Protein AF-A0A935NTS1-F1 (afdb_monomer_lite)

Radius of gyration: 16.6 Å; chains: 1; bounding box: 40×31×49 Å

Sequence (125 aa):
MLHLSPAVSVAALVAAQRRGLRLREWLDQVVVDAVTGPAGDDDSAKRMLKEATVALFARVAVSSPELLEGRWRLLWERVRLDESFWRYPTLTLDDIESGASAAPVLDEGQLRRRWAELVAATYLL

Foldseek 3Di:
DPPDPPVLVVVLVVQCVVVVHDSVVSLVVLLVCLVDPDPDDPVPVNLVSLLSNLVSLLSCLVPPLVPQDDLSVLLSVVCVPDCQQWDFDDDDPVCVVVVHDRDIHGNSVSCSVCVSVSSCVRPVD

pLDDT: mean 73.58, std 13.71, range [34.88, 92.06]

Secondary structure (DSSP, 8-state):
-----HHHHHHHHHHHHHTT--HHHHHHHHHHHHHH----S-HHHHHHHHHHHHHHHHHHHHH-GGG--HHHHHHHHHHH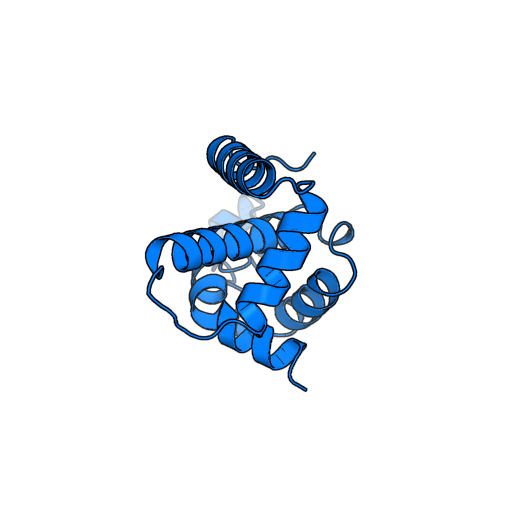H-GGGEE-----HHHHHTT-----EE-HHHHHHHHHHHHHHHH--

Structure (mmCIF, N/CA/C/O backbone):
data_AF-A0A935NTS1-F1
#
_entry.id   AF-A0A935NTS1-F1
#
loop_
_atom_site.group_PDB
_atom_site.id
_atom_site.type_symbol
_atom_site.label_atom_id
_atom_site.label_alt_id
_atom_site.label_comp_id
_atom_site.label_asym_id
_atom_site.label_entity_id
_atom_site.label_seq_id
_atom_site.pdbx_PDB_ins_code
_atom_site.Cartn_x
_atom_site.Cartn_y
_atom_site.Cartn_z
_atom_site.occupancy
_atom_site.B_iso_or_equiv
_atom_site.auth_seq_id
_atom_site.auth_comp_id
_atom_site.auth_asym_id
_atom_site.auth_atom_id
_atom_site.pdbx_PDB_model_num
ATOM 1 N N . MET A 1 1 ? 15.506 -2.664 6.548 1.00 34.88 1 MET A N 1
ATOM 2 C CA . MET A 1 1 ? 15.392 -1.293 7.096 1.00 34.88 1 MET A CA 1
ATOM 3 C C . MET A 1 1 ? 14.495 -0.489 6.168 1.00 34.88 1 MET A C 1
ATOM 5 O O . MET A 1 1 ? 14.850 -0.309 5.012 1.00 34.88 1 MET A O 1
ATOM 9 N N . LEU A 1 2 ? 13.321 -0.062 6.642 1.00 39.78 2 LEU A N 1
ATOM 10 C CA . LEU A 1 2 ? 12.425 0.830 5.900 1.00 39.78 2 LEU A CA 1
ATOM 11 C C . LEU A 1 2 ? 13.125 2.183 5.715 1.00 39.78 2 LEU A C 1
ATOM 13 O O . LEU A 1 2 ? 13.132 3.007 6.627 1.00 39.78 2 LEU A O 1
ATOM 17 N N . HIS A 1 3 ? 13.736 2.417 4.552 1.00 39.69 3 HIS A N 1
ATOM 18 C CA . HIS A 1 3 ? 14.233 3.741 4.178 1.00 39.69 3 HIS A CA 1
ATOM 19 C C . HIS A 1 3 ? 13.045 4.628 3.804 1.00 39.69 3 HIS A C 1
ATOM 21 O O . HIS A 1 3 ? 12.811 4.933 2.639 1.00 39.69 3 HIS A O 1
ATOM 27 N N . LEU A 1 4 ? 12.250 5.004 4.801 1.00 49.78 4 LEU A N 1
ATOM 28 C CA . LEU A 1 4 ? 11.327 6.118 4.684 1.00 49.78 4 LEU A CA 1
ATOM 29 C C . LEU A 1 4 ? 12.140 7.374 4.367 1.00 49.78 4 LEU A C 1
ATOM 31 O O . LEU A 1 4 ? 13.162 7.636 5.004 1.00 49.78 4 LEU A O 1
ATOM 35 N N . SER A 1 5 ? 11.685 8.153 3.385 1.00 50.91 5 SER A N 1
ATOM 36 C CA . SER A 1 5 ? 12.222 9.498 3.182 1.00 50.91 5 SER A CA 1
ATOM 37 C C . SER A 1 5 ? 12.157 10.243 4.523 1.00 50.91 5 SER A C 1
ATOM 39 O O . SER A 1 5 ? 11.097 10.213 5.159 1.00 50.91 5 SER A O 1
ATOM 41 N N . PRO A 1 6 ? 13.239 10.906 4.970 1.00 60.91 6 PRO A N 1
ATOM 42 C CA . PRO A 1 6 ? 13.262 11.620 6.245 1.00 60.91 6 PRO A CA 1
ATOM 43 C C . PRO A 1 6 ? 12.076 12.576 6.403 1.00 60.91 6 PRO A C 1
ATOM 45 O O . PRO A 1 6 ? 11.506 12.678 7.483 1.00 60.91 6 PRO A O 1
ATOM 48 N N . ALA A 1 7 ? 11.634 13.195 5.304 1.00 56.16 7 ALA A N 1
ATOM 49 C CA . ALA A 1 7 ? 10.470 14.074 5.286 1.00 56.16 7 ALA A CA 1
ATOM 50 C C . ALA A 1 7 ? 9.164 13.350 5.662 1.00 56.16 7 ALA A C 1
ATOM 52 O O . ALA A 1 7 ? 8.344 13.900 6.392 1.00 56.16 7 ALA A O 1
ATOM 53 N N . VAL A 1 8 ? 8.985 12.106 5.210 1.00 60.84 8 VAL A N 1
ATOM 54 C CA . VAL A 1 8 ? 7.784 11.299 5.479 1.00 60.84 8 VAL A CA 1
ATOM 55 C C . VAL A 1 8 ? 7.799 10.772 6.912 1.00 60.84 8 VAL A C 1
ATOM 57 O O . VAL A 1 8 ? 6.782 10.852 7.596 1.00 60.84 8 VAL A O 1
ATOM 60 N N . SER A 1 9 ? 8.956 10.316 7.404 1.00 61.38 9 SER A N 1
ATOM 61 C CA . SER A 1 9 ? 9.114 9.918 8.810 1.00 61.38 9 SER A CA 1
ATOM 62 C C . SER A 1 9 ? 8.825 11.075 9.759 1.00 61.38 9 SER A C 1
ATOM 64 O O . SER A 1 9 ? 8.103 10.902 10.737 1.00 61.38 9 SER A O 1
ATOM 66 N N . VAL A 1 10 ? 9.358 12.264 9.458 1.00 67.75 10 VAL A N 1
ATOM 67 C CA . VAL A 1 10 ? 9.149 13.468 10.269 1.00 67.75 10 VAL A CA 1
ATOM 68 C C . VAL A 1 10 ? 7.688 13.904 10.217 1.00 67.75 10 VAL A C 1
ATOM 70 O O . VAL A 1 10 ? 7.104 14.150 11.266 1.00 67.75 10 VAL A O 1
ATOM 73 N N . ALA A 1 11 ? 7.062 13.938 9.038 1.00 66.81 11 ALA A N 1
ATOM 74 C CA . ALA A 1 11 ? 5.652 14.308 8.917 1.00 66.81 11 ALA A CA 1
ATOM 75 C C . ALA A 1 11 ? 4.734 13.350 9.694 1.00 66.81 11 ALA A C 1
ATOM 77 O O . ALA A 1 11 ? 3.855 13.802 10.428 1.00 66.81 11 ALA A O 1
ATOM 78 N N . ALA A 1 12 ? 4.973 12.040 9.589 1.00 64.56 12 ALA A N 1
ATOM 79 C CA . ALA A 1 12 ? 4.187 11.028 10.287 1.00 64.56 12 ALA A CA 1
ATOM 80 C C . ALA A 1 12 ? 4.404 11.072 11.811 1.00 64.56 12 ALA A C 1
ATOM 82 O O . ALA A 1 12 ? 3.441 11.002 12.573 1.00 64.56 12 ALA A O 1
ATOM 83 N N . LEU A 1 13 ? 5.645 11.269 12.275 1.00 70.38 13 LEU A N 1
ATOM 84 C CA . LEU A 1 13 ? 5.954 11.435 13.701 1.00 70.38 13 LEU A CA 1
ATOM 85 C C . LEU A 1 13 ? 5.339 12.709 14.285 1.00 70.38 13 LEU A C 1
ATOM 87 O O . LEU A 1 13 ? 4.756 12.660 15.365 1.00 70.38 13 LEU A O 1
ATOM 91 N N . VAL A 1 14 ? 5.428 13.834 13.573 1.00 70.38 14 VAL A N 1
ATOM 92 C CA . VAL A 1 14 ? 4.847 15.112 14.008 1.00 70.38 14 VAL A CA 1
ATOM 93 C C . VAL A 1 14 ? 3.324 15.015 14.070 1.00 70.38 14 VAL A C 1
ATOM 95 O O . VAL A 1 14 ? 2.713 15.489 15.027 1.00 70.38 14 VAL A O 1
ATOM 98 N N . ALA A 1 15 ? 2.695 14.377 13.083 1.00 68.12 15 ALA A N 1
ATOM 99 C CA . ALA A 1 15 ? 1.251 14.181 13.068 1.00 68.12 15 ALA A CA 1
ATOM 100 C C . ALA A 1 15 ? 0.773 13.231 14.183 1.00 68.12 15 ALA A C 1
ATOM 102 O O . ALA A 1 15 ? -0.251 13.505 14.811 1.00 68.12 15 ALA A O 1
ATOM 103 N N . ALA A 1 16 ? 1.536 12.174 14.479 1.00 70.81 16 ALA A N 1
ATOM 104 C CA . ALA A 1 16 ? 1.269 11.270 15.595 1.00 70.81 16 ALA A CA 1
ATOM 105 C C . ALA A 1 16 ? 1.426 11.978 16.955 1.00 70.81 16 ALA A C 1
ATOM 107 O O . ALA A 1 16 ? 0.520 11.920 17.788 1.00 70.81 16 ALA A O 1
ATOM 108 N N . GLN A 1 17 ? 2.512 12.739 17.148 1.00 70.88 17 GLN A N 1
ATOM 109 C CA . GLN A 1 17 ? 2.753 13.511 18.374 1.00 70.88 17 GLN A CA 1
ATOM 110 C C . GLN A 1 17 ? 1.674 14.561 18.633 1.00 70.88 17 GLN A C 1
ATOM 112 O O . GLN A 1 17 ? 1.200 14.677 19.760 1.00 70.88 17 GLN A O 1
ATOM 117 N N . ARG A 1 18 ? 1.243 15.298 17.602 1.00 70.06 18 ARG A N 1
ATOM 118 C CA . ARG A 1 18 ? 0.172 16.302 17.730 1.00 70.06 18 ARG A CA 1
ATOM 119 C C . ARG A 1 18 ? -1.156 15.708 18.199 1.00 70.06 18 ARG A C 1
ATOM 121 O O . ARG A 1 18 ? -1.970 16.431 18.760 1.00 70.06 18 ARG A O 1
ATOM 128 N N . ARG A 1 19 ? -1.373 14.412 17.965 1.00 68.06 19 ARG A N 1
ATOM 129 C CA . ARG A 1 19 ? -2.573 13.678 18.386 1.00 68.06 19 ARG A CA 1
ATOM 130 C C . ARG A 1 19 ? -2.356 12.841 19.653 1.00 68.06 19 ARG A C 1
ATOM 132 O O . ARG A 1 19 ? -3.291 12.187 20.094 1.00 68.06 19 ARG A O 1
ATOM 139 N N . GLY A 1 20 ? -1.156 12.862 20.242 1.00 77.19 20 GLY A N 1
ATOM 140 C CA . GLY A 1 20 ? -0.820 12.069 21.430 1.00 77.19 20 GLY A CA 1
ATOM 141 C C . GLY A 1 20 ? -0.764 10.557 21.185 1.00 77.19 20 GLY A C 1
ATOM 142 O O . GLY A 1 20 ? -0.870 9.785 22.133 1.00 77.19 20 GLY A O 1
ATOM 143 N N . LEU A 1 21 ? -0.613 10.129 19.929 1.00 75.31 21 LEU A N 1
ATOM 144 C CA . LEU A 1 21 ? -0.656 8.725 19.520 1.00 75.31 21 LEU A CA 1
ATOM 145 C C . LEU A 1 21 ? 0.742 8.196 19.211 1.00 75.31 21 LEU A C 1
ATOM 147 O O . LEU A 1 21 ? 1.631 8.939 18.781 1.00 75.31 21 LEU A O 1
ATOM 151 N N . ARG A 1 22 ? 0.936 6.883 19.352 1.00 76.50 22 ARG A N 1
ATOM 152 C CA . ARG A 1 22 ? 2.111 6.219 18.778 1.00 76.50 22 ARG A CA 1
ATOM 153 C C . ARG A 1 22 ? 1.979 6.205 17.258 1.00 76.50 22 ARG A C 1
ATOM 155 O O . ARG A 1 22 ? 0.881 6.109 16.724 1.00 76.50 22 ARG A O 1
ATOM 162 N N . LEU A 1 23 ? 3.107 6.218 16.548 1.00 65.38 23 LEU A N 1
ATOM 163 C CA . LEU A 1 23 ? 3.133 6.213 15.079 1.00 65.38 23 LEU A CA 1
ATOM 164 C C . LEU A 1 23 ? 2.271 5.094 14.467 1.00 65.38 23 LEU A C 1
ATOM 166 O O . LEU A 1 23 ? 1.578 5.321 13.482 1.00 65.38 23 LEU A O 1
ATOM 170 N N . ARG A 1 24 ? 2.284 3.904 15.079 1.00 66.19 24 ARG A N 1
ATOM 171 C CA . ARG A 1 24 ? 1.470 2.761 14.644 1.00 66.19 24 ARG A CA 1
ATOM 172 C C . ARG A 1 24 ? -0.031 3.010 14.818 1.00 66.19 24 ARG A C 1
ATOM 174 O O . ARG A 1 24 ? -0.789 2.801 13.886 1.00 66.19 24 ARG A O 1
ATOM 181 N N . GLU A 1 25 ? -0.434 3.509 15.984 1.00 68.88 25 GLU A N 1
ATOM 182 C CA . GLU A 1 25 ? -1.835 3.828 16.304 1.00 68.88 25 GLU A CA 1
ATOM 183 C C . GLU A 1 25 ? -2.355 4.960 15.417 1.00 68.88 25 GLU A C 1
ATOM 185 O O . GLU A 1 25 ? -3.486 4.926 14.942 1.00 68.88 25 GLU A O 1
ATOM 190 N N . TRP A 1 26 ? -1.494 5.939 15.138 1.00 76.12 26 TRP A N 1
ATOM 191 C CA . TRP A 1 26 ? -1.787 6.994 14.187 1.00 76.12 26 TRP A CA 1
ATOM 192 C C . TRP A 1 26 ? -1.986 6.430 12.779 1.00 76.12 26 TRP A C 1
ATOM 194 O O . TRP A 1 26 ? -2.996 6.740 12.165 1.00 76.12 26 TRP A O 1
ATOM 204 N N . LEU A 1 27 ? -1.093 5.566 12.280 1.00 69.25 27 LEU A N 1
ATOM 205 C CA . LEU A 1 27 ? -1.246 4.939 10.959 1.00 69.25 27 LEU A CA 1
ATOM 206 C C . LEU A 1 27 ? -2.554 4.143 10.845 1.00 69.25 27 LEU A C 1
ATOM 208 O O . LEU A 1 27 ? -3.248 4.262 9.835 1.00 69.25 27 LEU A O 1
ATOM 212 N N . ASP A 1 28 ? -2.920 3.389 11.882 1.00 67.62 28 ASP A N 1
ATOM 213 C CA . ASP A 1 28 ? -4.187 2.655 11.921 1.00 67.62 28 ASP A CA 1
ATOM 214 C C . ASP A 1 28 ? -5.391 3.608 11.888 1.00 67.62 28 ASP A C 1
ATOM 216 O O . ASP A 1 28 ? -6.344 3.387 11.138 1.00 67.62 28 ASP A O 1
ATOM 220 N N . GLN A 1 29 ? -5.329 4.712 12.634 1.00 66.75 29 GLN A N 1
ATOM 221 C CA . GLN A 1 29 ? -6.391 5.715 12.656 1.00 66.75 29 GLN A CA 1
ATOM 222 C C . GLN A 1 29 ? -6.500 6.491 11.341 1.00 66.75 29 GLN A C 1
ATOM 224 O O . GLN A 1 29 ? -7.604 6.755 10.890 1.00 66.75 29 GLN A O 1
ATOM 229 N N . VAL A 1 30 ? -5.384 6.792 10.678 1.00 65.38 30 VAL A N 1
ATOM 230 C CA . VAL A 1 30 ? -5.361 7.394 9.337 1.00 65.38 30 VAL A CA 1
ATOM 231 C C . VAL A 1 30 ? -6.079 6.506 8.322 1.00 65.38 30 VAL A C 1
ATOM 233 O O . VAL A 1 30 ? -6.845 7.001 7.498 1.00 65.38 30 VAL A O 1
ATOM 236 N N . VAL A 1 31 ? -5.852 5.192 8.385 1.00 62.34 31 VAL A N 1
ATOM 237 C CA . VAL A 1 31 ? -6.530 4.227 7.511 1.00 62.34 31 VAL A CA 1
ATOM 238 C C . VAL A 1 31 ? -8.026 4.177 7.816 1.00 62.34 31 VAL A C 1
ATOM 240 O O . VAL A 1 31 ? -8.825 4.111 6.888 1.00 62.34 31 VAL A O 1
ATOM 243 N N . VAL A 1 32 ? -8.420 4.246 9.090 1.00 65.44 32 VAL A N 1
ATOM 244 C CA . VAL A 1 32 ? -9.835 4.319 9.485 1.00 65.44 32 VAL A CA 1
ATOM 245 C C . VAL A 1 32 ? -10.472 5.625 9.007 1.00 65.44 32 VAL A C 1
ATOM 247 O O . VAL A 1 32 ? -11.485 5.563 8.321 1.00 65.44 32 VAL A O 1
ATOM 250 N N . ASP A 1 33 ? -9.857 6.777 9.274 1.00 62.75 33 ASP A N 1
ATOM 251 C CA . ASP A 1 33 ? -10.338 8.105 8.871 1.00 62.75 33 ASP A CA 1
ATOM 252 C C . ASP A 1 33 ? -10.471 8.222 7.342 1.00 62.75 33 ASP A C 1
ATOM 254 O O . ASP A 1 33 ? -11.403 8.852 6.843 1.00 62.75 33 ASP A O 1
ATOM 258 N N . ALA A 1 34 ? -9.568 7.594 6.580 1.00 58.03 34 ALA A N 1
ATOM 259 C CA . ALA A 1 34 ? -9.645 7.542 5.120 1.00 58.03 34 ALA A CA 1
ATOM 260 C C . ALA A 1 34 ? -10.817 6.687 4.603 1.00 58.03 34 ALA A C 1
ATOM 262 O O . ALA A 1 34 ? -11.266 6.894 3.477 1.00 58.03 34 ALA A O 1
ATOM 263 N N . VAL A 1 35 ? -11.297 5.733 5.407 1.00 53.66 35 VAL A N 1
ATOM 264 C CA . VAL A 1 35 ? -12.411 4.830 5.076 1.00 53.66 35 VAL A CA 1
ATOM 265 C C . VAL A 1 35 ? -13.753 5.366 5.592 1.00 53.66 35 VAL A C 1
ATOM 267 O O . VAL A 1 35 ? -14.775 5.140 4.952 1.00 53.66 35 VAL A O 1
ATOM 270 N N . THR A 1 36 ? -13.776 6.078 6.724 1.00 50.47 36 THR A N 1
ATOM 271 C CA . THR A 1 36 ? -15.013 6.484 7.422 1.00 50.47 36 THR A CA 1
ATOM 272 C C . THR A 1 36 ? -15.274 7.992 7.444 1.00 50.47 36 THR A C 1
ATOM 274 O O . THR A 1 36 ? -16.368 8.414 7.819 1.00 50.47 36 THR A O 1
ATOM 277 N N . GLY A 1 37 ? -14.301 8.827 7.076 1.00 46.19 37 GLY A N 1
ATOM 278 C CA . GLY A 1 37 ? -14.378 10.270 7.284 1.00 46.19 37 GLY A CA 1
ATOM 279 C C . GLY A 1 37 ? -15.325 10.997 6.316 1.00 46.19 37 GLY A C 1
ATOM 280 O O . GLY A 1 37 ? -15.098 10.948 5.106 1.00 46.19 37 GLY A O 1
ATOM 281 N N . PRO A 1 38 ? -16.323 11.769 6.802 1.00 44.56 38 PRO A N 1
ATOM 282 C CA . PRO A 1 38 ? -17.039 12.718 5.958 1.00 44.56 38 PRO A CA 1
ATOM 283 C C . PRO A 1 38 ? -16.079 13.809 5.456 1.00 44.56 38 PRO A C 1
ATOM 285 O O . PRO A 1 38 ? -15.161 14.253 6.164 1.00 44.56 38 PRO A O 1
ATOM 288 N N . ALA A 1 39 ? -16.298 14.238 4.212 1.00 48.50 39 ALA A N 1
ATOM 289 C CA . ALA A 1 39 ? -15.568 15.299 3.520 1.00 48.50 39 ALA A CA 1
ATOM 290 C C . ALA A 1 39 ? -15.831 16.677 4.165 1.00 48.50 39 ALA A C 1
ATOM 292 O O . ALA A 1 39 ? -16.515 17.525 3.610 1.00 48.50 39 ALA A O 1
ATOM 293 N N . GLY A 1 40 ? -15.334 16.878 5.386 1.00 43.78 40 GLY A N 1
ATOM 294 C CA . GLY A 1 40 ? -15.298 18.165 6.075 1.00 43.78 40 GLY A CA 1
ATOM 295 C C . GLY A 1 40 ? -13.931 18.835 5.923 1.00 43.78 40 GLY A C 1
ATOM 296 O O . GLY A 1 40 ? -12.930 18.268 6.373 1.00 43.78 40 GLY A O 1
ATOM 297 N N . ASP A 1 41 ? -13.955 19.975 5.230 1.00 44.75 41 ASP A N 1
ATOM 298 C CA . ASP A 1 41 ? -13.162 21.226 5.214 1.00 44.75 41 ASP A CA 1
ATOM 299 C C . ASP A 1 41 ? -11.656 21.307 5.565 1.00 44.75 41 ASP A C 1
ATOM 301 O O . ASP A 1 41 ? -11.093 22.394 5.526 1.00 44.75 41 ASP A O 1
ATOM 305 N N . ASP A 1 42 ? -10.950 20.204 5.827 1.00 51.38 42 ASP A N 1
ATOM 306 C CA . ASP A 1 42 ? -9.474 20.196 5.943 1.00 51.38 42 ASP A CA 1
ATOM 307 C C . ASP A 1 42 ? -8.841 19.297 4.866 1.00 51.38 42 ASP A C 1
ATOM 309 O O . ASP A 1 42 ? -8.151 18.304 5.126 1.00 51.38 42 ASP A O 1
ATOM 313 N N . ASP A 1 43 ? -9.174 19.611 3.609 1.00 56.53 43 ASP A N 1
ATOM 314 C CA . ASP A 1 43 ? -8.862 18.789 2.431 1.00 56.53 43 ASP A CA 1
ATOM 315 C C . ASP A 1 43 ? -7.347 18.700 2.166 1.00 56.53 43 ASP A C 1
ATOM 317 O O . ASP A 1 43 ? -6.863 17.711 1.618 1.00 56.53 43 ASP A O 1
ATOM 321 N N . SER A 1 44 ? -6.560 19.688 2.615 1.00 53.56 44 SER A N 1
ATOM 322 C CA . SER A 1 44 ? -5.104 19.701 2.414 1.00 53.56 44 SER A CA 1
ATOM 323 C C . SER A 1 44 ? -4.383 18.671 3.286 1.00 53.56 44 SER A C 1
ATOM 325 O O . SER A 1 44 ? -3.591 17.877 2.774 1.00 53.56 44 SER A O 1
ATOM 327 N N . ALA A 1 45 ? -4.706 18.617 4.582 1.00 51.75 45 ALA A N 1
ATOM 328 C CA . ALA A 1 45 ? -4.096 17.686 5.516 1.00 51.75 45 ALA A CA 1
ATOM 329 C C . ALA A 1 45 ? -4.516 16.252 5.187 1.00 51.75 45 ALA A C 1
ATOM 331 O O . ALA A 1 45 ? -3.661 15.374 5.113 1.00 51.75 45 ALA A O 1
ATOM 332 N N . LYS A 1 46 ? -5.804 16.022 4.890 1.00 60.22 46 LYS A N 1
ATOM 333 C CA . LYS A 1 46 ? -6.325 14.713 4.461 1.00 60.22 46 LYS A CA 1
ATOM 334 C C . LYS A 1 46 ? -5.714 14.245 3.139 1.00 60.22 46 LYS A C 1
ATOM 336 O O . LYS A 1 46 ? -5.369 13.071 3.009 1.00 60.22 46 LYS A O 1
ATOM 341 N N . ARG A 1 47 ? -5.521 15.144 2.168 1.00 63.59 47 ARG A N 1
ATOM 342 C CA . ARG A 1 47 ? -4.869 14.815 0.892 1.00 63.59 47 ARG A CA 1
ATOM 343 C C . ARG A 1 47 ? -3.387 14.507 1.077 1.00 63.59 47 ARG A C 1
ATOM 345 O O . ARG A 1 47 ? -2.933 13.488 0.573 1.00 63.59 47 ARG A O 1
ATOM 352 N N . MET A 1 48 ? -2.649 15.313 1.844 1.00 61.03 48 MET A N 1
ATOM 353 C CA . MET A 1 48 ? -1.239 15.036 2.162 1.00 61.03 48 MET A CA 1
ATOM 354 C C . MET A 1 48 ? -1.066 13.698 2.883 1.00 61.03 48 MET A C 1
ATOM 356 O O . MET A 1 48 ? -0.145 12.944 2.585 1.00 61.03 48 MET A O 1
ATOM 360 N N . LEU A 1 49 ? -1.974 13.394 3.807 1.00 65.19 49 LEU A N 1
ATOM 361 C CA . LEU A 1 49 ? -2.024 12.135 4.535 1.00 65.19 49 LEU A CA 1
ATOM 362 C C . LEU A 1 49 ? -2.279 10.955 3.590 1.00 65.19 49 LEU A C 1
ATOM 364 O O . LEU A 1 49 ? -1.538 9.981 3.627 1.00 65.19 49 LEU A O 1
ATOM 368 N N . LYS A 1 50 ? -3.263 11.077 2.689 1.00 70.94 50 LYS A N 1
ATOM 369 C CA . LYS A 1 50 ? -3.568 10.074 1.659 1.00 70.94 50 LYS A CA 1
ATOM 370 C C . LYS A 1 50 ? -2.367 9.824 0.746 1.00 70.94 50 LYS A C 1
ATOM 372 O O . LYS A 1 50 ? -1.998 8.672 0.542 1.00 70.94 50 LYS A O 1
ATOM 377 N N . GLU A 1 51 ? -1.734 10.880 0.242 1.00 74.12 51 GLU A N 1
ATOM 378 C CA . GLU A 1 51 ? -0.530 10.786 -0.595 1.00 74.12 51 GLU A CA 1
ATOM 379 C C . GLU A 1 51 ? 0.625 10.099 0.153 1.00 74.12 51 GLU A C 1
ATOM 381 O O . GLU A 1 51 ? 1.274 9.200 -0.385 1.00 74.12 51 GLU A O 1
ATOM 386 N N . ALA A 1 52 ? 0.842 10.457 1.423 1.00 75.19 52 ALA A N 1
ATOM 387 C CA . ALA A 1 52 ? 1.867 9.841 2.262 1.00 75.19 52 ALA A CA 1
ATOM 388 C C . ALA A 1 52 ? 1.578 8.358 2.548 1.00 75.19 52 ALA A C 1
ATOM 390 O O . ALA A 1 52 ? 2.497 7.539 2.513 1.00 75.19 52 ALA A O 1
ATOM 391 N N . THR A 1 53 ? 0.316 7.992 2.791 1.00 80.69 53 THR A N 1
ATOM 392 C CA . THR A 1 53 ? -0.100 6.602 3.016 1.00 80.69 53 THR A CA 1
ATOM 393 C C . THR A 1 53 ? 0.095 5.752 1.764 1.00 80.69 53 THR A C 1
ATOM 395 O O . THR A 1 53 ? 0.651 4.660 1.867 1.00 80.69 53 THR A O 1
ATOM 398 N N . VAL A 1 54 ? -0.291 6.253 0.585 1.00 86.06 54 VAL A N 1
ATOM 399 C CA . VAL A 1 54 ? -0.080 5.539 -0.686 1.00 86.06 54 VAL A CA 1
ATOM 400 C C . VAL A 1 54 ? 1.407 5.323 -0.943 1.00 86.06 54 VAL A C 1
ATOM 402 O O . VAL A 1 54 ? 1.819 4.215 -1.280 1.00 86.06 54 VAL A O 1
ATOM 405 N N . ALA A 1 55 ? 2.221 6.367 -0.769 1.00 83.50 55 ALA A N 1
ATOM 406 C CA . ALA A 1 55 ? 3.661 6.288 -0.992 1.00 83.50 55 ALA A CA 1
ATOM 407 C C . ALA A 1 55 ? 4.340 5.309 -0.020 1.00 83.50 55 ALA A C 1
ATOM 409 O O . ALA A 1 55 ? 5.207 4.532 -0.424 1.00 83.50 55 ALA A O 1
ATOM 410 N N . LEU A 1 56 ? 3.930 5.309 1.254 1.00 81.69 56 LEU A N 1
ATOM 411 C CA . LEU A 1 56 ? 4.413 4.342 2.238 1.00 81.69 56 LEU A CA 1
ATOM 412 C C . LEU A 1 56 ? 4.031 2.915 1.828 1.00 81.69 56 LEU A C 1
ATOM 414 O O . LEU A 1 56 ? 4.900 2.047 1.806 1.00 81.69 56 LEU A O 1
ATOM 418 N N . PHE A 1 57 ? 2.768 2.685 1.462 1.00 87.50 57 PHE A N 1
ATOM 419 C CA . PHE A 1 57 ? 2.295 1.376 1.016 1.00 87.50 57 PHE A CA 1
ATOM 420 C C . PHE A 1 57 ? 3.064 0.872 -0.202 1.00 87.50 57 PHE A C 1
ATOM 422 O O . PHE A 1 57 ? 3.608 -0.227 -0.140 1.00 87.50 57 PHE A O 1
ATOM 429 N N . ALA A 1 58 ? 3.182 1.677 -1.263 1.00 87.12 58 ALA A N 1
ATOM 430 C CA . ALA A 1 58 ? 3.907 1.293 -2.472 1.00 87.12 58 ALA A CA 1
ATOM 431 C C . ALA A 1 58 ? 5.349 0.878 -2.159 1.00 87.12 58 ALA A C 1
ATOM 433 O O . ALA A 1 58 ? 5.836 -0.144 -2.639 1.00 87.12 58 ALA A O 1
ATOM 434 N N . ARG A 1 59 ? 6.020 1.643 -1.293 1.00 84.50 59 ARG A N 1
ATOM 435 C CA . ARG A 1 59 ? 7.409 1.381 -0.935 1.00 84.50 59 ARG A CA 1
ATOM 436 C C . ARG A 1 59 ? 7.571 0.096 -0.134 1.00 84.50 59 ARG A C 1
ATOM 438 O O . ARG A 1 59 ? 8.452 -0.690 -0.461 1.00 84.50 59 ARG A O 1
ATOM 445 N N . VAL A 1 60 ? 6.730 -0.129 0.878 1.00 81.88 60 VAL A N 1
ATOM 446 C CA . VAL A 1 60 ? 6.778 -1.368 1.675 1.00 81.88 60 VAL A CA 1
ATOM 447 C C . VAL A 1 60 ? 6.415 -2.574 0.809 1.00 81.88 60 VAL A C 1
ATOM 449 O O . VAL A 1 60 ? 7.098 -3.587 0.876 1.00 81.88 60 VAL A O 1
ATOM 452 N N . ALA A 1 61 ? 5.405 -2.445 -0.049 1.00 87.31 61 ALA A N 1
ATOM 453 C CA . ALA A 1 61 ? 4.970 -3.494 -0.964 1.00 87.31 61 ALA A CA 1
ATOM 454 C C . ALA A 1 61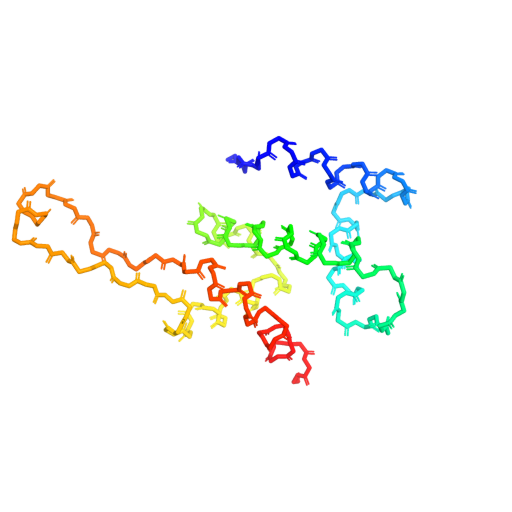 ? 6.074 -3.948 -1.929 1.00 87.31 61 ALA A C 1
ATOM 456 O O . ALA A 1 61 ? 6.223 -5.140 -2.179 1.00 87.31 61 ALA A O 1
ATOM 457 N N . VAL A 1 62 ? 6.878 -3.008 -2.433 1.00 85.44 62 VAL A N 1
ATOM 458 C CA . VAL A 1 62 ? 7.992 -3.314 -3.339 1.00 85.44 62 VAL A CA 1
ATOM 459 C C . VAL A 1 62 ? 9.220 -3.831 -2.588 1.00 85.44 62 VAL A C 1
ATOM 461 O O . VAL A 1 62 ? 9.876 -4.754 -3.063 1.00 85.44 62 VAL A O 1
ATOM 464 N N . SER A 1 63 ? 9.571 -3.247 -1.437 1.00 81.44 63 SER A N 1
ATOM 465 C CA . SER A 1 63 ? 10.838 -3.571 -0.767 1.00 81.44 63 SER A CA 1
ATOM 466 C C . SER A 1 63 ? 10.756 -4.744 0.206 1.00 81.44 63 SER A C 1
ATOM 468 O O . SER A 1 63 ? 11.764 -5.406 0.448 1.00 81.44 63 SER A O 1
ATOM 470 N N . SER A 1 64 ? 9.612 -4.920 0.864 1.00 84.31 64 SER A N 1
ATOM 471 C CA . SER A 1 64 ? 9.436 -5.851 1.986 1.00 84.31 64 SER A CA 1
ATOM 472 C C . SER A 1 64 ? 7.949 -6.202 2.169 1.00 84.31 64 SER A C 1
ATOM 474 O O . SER A 1 64 ? 7.353 -5.841 3.192 1.00 84.31 64 SER A O 1
ATOM 476 N N . PRO A 1 65 ? 7.305 -6.849 1.177 1.00 85.50 65 PRO A N 1
ATOM 477 C CA . PRO A 1 65 ? 5.879 -7.174 1.233 1.00 85.50 65 PRO A CA 1
ATOM 478 C C . PRO A 1 65 ? 5.506 -8.053 2.436 1.00 85.50 65 PRO A C 1
ATOM 480 O O . PRO A 1 65 ? 4.374 -8.001 2.905 1.00 85.50 65 PRO A O 1
ATOM 483 N N . GLU A 1 66 ? 6.448 -8.826 2.974 1.00 82.81 66 GLU A N 1
ATOM 484 C CA . GLU A 1 66 ? 6.288 -9.635 4.184 1.00 82.81 66 GLU A CA 1
ATOM 485 C C . GLU A 1 66 ? 6.021 -8.813 5.453 1.00 82.81 66 GLU A C 1
ATOM 487 O O . GLU A 1 66 ? 5.467 -9.347 6.410 1.00 82.81 66 GLU A O 1
ATOM 492 N N . LEU A 1 67 ? 6.376 -7.522 5.459 1.00 79.25 67 LEU A N 1
ATOM 493 C CA . LEU A 1 67 ? 6.081 -6.599 6.561 1.00 79.25 67 LEU A CA 1
ATOM 494 C C . LEU A 1 67 ? 4.653 -6.044 6.499 1.00 79.25 67 LEU A C 1
ATOM 496 O O . LEU A 1 67 ? 4.218 -5.355 7.424 1.00 79.25 67 LEU A O 1
ATOM 500 N N . LEU A 1 68 ? 3.928 -6.293 5.405 1.00 83.56 68 LEU A N 1
ATOM 501 C CA . LEU A 1 68 ? 2.529 -5.913 5.291 1.00 83.56 68 LEU A CA 1
ATOM 502 C C . LEU A 1 68 ? 1.679 -6.919 6.062 1.00 83.56 68 LEU A C 1
ATOM 504 O O . LEU A 1 68 ? 1.590 -8.097 5.715 1.00 83.56 68 LEU A O 1
ATOM 508 N N . GLU A 1 69 ? 1.009 -6.429 7.098 1.00 80.00 69 GLU A N 1
ATOM 509 C CA . GLU A 1 69 ? 0.157 -7.231 7.970 1.00 80.00 69 GLU A CA 1
ATOM 510 C C . GLU A 1 69 ? -1.291 -6.728 7.970 1.00 80.00 69 GLU A C 1
ATOM 512 O O . GLU A 1 69 ? -1.598 -5.593 7.587 1.00 80.00 69 GLU A O 1
ATOM 517 N N . GLY A 1 70 ? -2.207 -7.609 8.381 1.00 84.12 70 GLY A N 1
ATOM 518 C CA . GLY A 1 70 ? -3.631 -7.311 8.512 1.00 84.12 70 GLY A CA 1
ATOM 519 C C . GLY A 1 70 ? -4.231 -6.693 7.248 1.00 84.12 70 GLY A C 1
ATOM 520 O O . GLY A 1 70 ? -4.179 -7.265 6.161 1.00 84.12 70 GLY A O 1
ATOM 521 N N . ARG A 1 71 ? -4.794 -5.495 7.402 1.00 80.75 71 ARG A N 1
ATOM 522 C CA . ARG A 1 71 ? -5.438 -4.727 6.330 1.00 80.75 71 ARG A CA 1
ATOM 523 C C . ARG A 1 71 ? -4.479 -4.427 5.170 1.00 80.75 71 ARG A C 1
ATOM 525 O O . ARG A 1 71 ? -4.799 -4.676 4.011 1.00 80.75 71 ARG A O 1
ATOM 532 N N . TRP A 1 72 ? -3.255 -4.011 5.475 1.00 84.56 72 TRP A N 1
ATOM 533 C CA . TRP A 1 72 ? -2.251 -3.696 4.457 1.00 84.56 72 TRP A CA 1
ATOM 534 C C . TRP A 1 72 ? -1.866 -4.923 3.626 1.00 84.56 72 TRP A C 1
ATOM 536 O O . TRP A 1 72 ? -1.659 -4.808 2.420 1.00 84.56 72 TRP A O 1
ATOM 546 N N . ARG A 1 73 ? -1.860 -6.112 4.238 1.00 87.69 73 ARG A N 1
ATOM 547 C CA . ARG A 1 73 ? -1.660 -7.369 3.511 1.00 87.69 73 ARG A CA 1
ATOM 548 C C . ARG A 1 73 ? -2.782 -7.648 2.515 1.00 87.69 73 ARG A C 1
ATOM 550 O O . ARG A 1 73 ? -2.503 -8.048 1.393 1.00 87.69 73 ARG A O 1
ATOM 557 N N . LEU A 1 74 ? -4.036 -7.411 2.898 1.00 86.94 74 LEU A N 1
ATOM 558 C CA . LEU A 1 74 ? -5.187 -7.617 2.010 1.00 86.94 74 LEU A CA 1
ATOM 559 C C . LEU A 1 74 ? -5.150 -6.679 0.798 1.00 86.94 74 LEU A C 1
ATOM 561 O O . LEU A 1 74 ? -5.383 -7.122 -0.325 1.00 86.94 74 LEU A O 1
ATOM 565 N N . LEU A 1 75 ? -4.791 -5.407 1.013 1.00 88.69 75 LEU A N 1
ATOM 566 C CA . LEU A 1 75 ? -4.557 -4.460 -0.084 1.00 88.69 75 LEU A CA 1
ATOM 567 C C . LEU A 1 75 ? -3.470 -4.968 -1.023 1.00 88.69 75 LEU A C 1
ATOM 569 O O . LEU A 1 75 ? -3.627 -4.909 -2.239 1.00 88.69 75 LEU A O 1
ATOM 573 N N . TRP A 1 76 ? -2.379 -5.482 -0.460 1.00 91.31 76 TRP A N 1
ATOM 574 C CA . TRP A 1 76 ? -1.276 -6.001 -1.250 1.00 91.31 76 TRP A CA 1
ATOM 575 C C . TRP A 1 76 ? -1.645 -7.216 -2.082 1.00 91.31 76 TRP A C 1
ATOM 577 O O . TRP A 1 76 ? -1.336 -7.232 -3.267 1.00 91.31 76 TRP A O 1
ATOM 587 N N . GLU A 1 77 ? -2.355 -8.191 -1.520 1.00 90.56 77 GLU A N 1
ATOM 588 C CA . GLU A 1 77 ? -2.825 -9.343 -2.296 1.00 90.56 77 GLU A CA 1
ATOM 589 C C . GLU A 1 77 ? -3.697 -8.894 -3.478 1.00 90.56 77 GLU A C 1
ATOM 591 O O . GLU A 1 77 ? -3.562 -9.417 -4.582 1.00 90.56 77 GLU A O 1
ATOM 596 N N . ARG A 1 78 ? -4.539 -7.869 -3.291 1.00 89.75 78 ARG A N 1
ATOM 597 C CA . ARG A 1 78 ? -5.388 -7.344 -4.366 1.00 89.75 78 ARG A CA 1
ATOM 598 C C . ARG A 1 78 ? -4.596 -6.577 -5.425 1.00 89.75 78 ARG A C 1
ATOM 600 O O . ARG A 1 78 ? -4.820 -6.793 -6.610 1.00 89.75 78 ARG A O 1
ATOM 607 N N . VAL A 1 79 ? -3.632 -5.754 -5.014 1.00 92.06 79 VAL A N 1
ATOM 608 C CA . VAL A 1 79 ? -2.701 -5.064 -5.927 1.00 92.06 79 VAL A CA 1
ATOM 609 C C . VAL A 1 79 ? -1.844 -6.059 -6.703 1.00 92.06 79 VAL A C 1
ATOM 611 O O . VAL A 1 79 ? -1.606 -5.870 -7.890 1.00 92.06 79 VAL A O 1
ATOM 614 N N . ARG A 1 80 ? -1.403 -7.146 -6.064 1.00 90.62 80 ARG A N 1
ATOM 615 C CA . ARG A 1 80 ? -0.596 -8.187 -6.709 1.00 90.62 80 ARG A CA 1
ATOM 616 C C . ARG A 1 80 ? -1.357 -8.919 -7.814 1.00 90.62 80 ARG A C 1
ATOM 618 O O . ARG A 1 80 ? -0.735 -9.377 -8.762 1.00 90.62 80 ARG A O 1
ATOM 625 N N . LEU A 1 81 ? -2.675 -9.050 -7.677 1.00 89.25 81 LEU A N 1
ATOM 626 C CA . LEU A 1 81 ? -3.531 -9.736 -8.647 1.00 89.25 81 LEU A CA 1
ATOM 627 C C . LEU A 1 81 ? -4.027 -8.825 -9.777 1.00 89.25 81 LEU A C 1
ATOM 629 O O . LEU A 1 81 ? -4.380 -9.327 -10.840 1.00 89.25 81 LEU A O 1
ATOM 633 N N . ASP A 1 82 ? -4.091 -7.513 -9.558 1.00 90.62 82 ASP A N 1
ATOM 634 C CA . ASP A 1 82 ? -4.586 -6.562 -10.552 1.00 90.62 82 ASP A CA 1
ATOM 635 C C . ASP A 1 82 ? -3.427 -5.995 -11.391 1.00 90.62 82 ASP A C 1
ATOM 637 O O . ASP A 1 82 ? -2.695 -5.099 -10.963 1.00 90.62 82 ASP A O 1
ATOM 641 N N . GLU A 1 83 ? -3.288 -6.510 -12.618 1.00 88.12 83 GLU A N 1
ATOM 642 C CA . GLU A 1 83 ? -2.250 -6.124 -13.587 1.00 88.12 83 GLU A CA 1
ATOM 643 C C . GLU A 1 83 ? -2.236 -4.624 -13.911 1.00 88.12 83 GLU A C 1
ATOM 645 O O . GLU A 1 83 ? -1.199 -4.081 -14.281 1.00 88.12 83 GLU A O 1
ATOM 650 N N . SER A 1 84 ? -3.353 -3.914 -13.729 1.00 89.38 84 SER A N 1
ATOM 651 C CA . SER A 1 84 ? -3.438 -2.483 -14.046 1.00 89.38 84 SER A CA 1
ATOM 652 C C . SER A 1 84 ? -2.603 -1.583 -13.123 1.00 89.38 84 SER A C 1
ATOM 654 O O . SER A 1 84 ? -2.389 -0.406 -13.442 1.00 89.38 84 SER A O 1
ATOM 656 N N . PHE A 1 85 ? -2.124 -2.118 -11.993 1.00 90.06 85 PHE A N 1
ATOM 657 C CA . PHE A 1 85 ? -1.177 -1.444 -11.102 1.00 90.06 85 PHE A CA 1
ATOM 658 C C . PHE A 1 85 ? 0.286 -1.675 -11.484 1.00 90.06 85 PHE A C 1
ATOM 660 O O . PHE A 1 85 ? 1.167 -1.075 -10.871 1.00 90.06 85 PHE A O 1
ATOM 667 N N . TRP A 1 86 ? 0.565 -2.518 -12.475 1.00 91.06 86 TRP A N 1
ATOM 668 C CA . TRP A 1 86 ? 1.917 -2.922 -12.829 1.00 91.06 86 TRP A CA 1
ATOM 669 C C . TRP A 1 86 ? 2.332 -2.341 -14.173 1.00 91.06 86 TRP A C 1
ATOM 671 O O . TRP A 1 86 ? 1.584 -2.333 -15.149 1.00 91.06 86 TRP A O 1
ATOM 681 N N . ARG A 1 87 ? 3.569 -1.855 -14.224 1.00 87.06 87 ARG A N 1
ATOM 682 C CA . ARG A 1 87 ? 4.223 -1.415 -15.448 1.00 87.06 87 ARG A CA 1
ATOM 683 C C . ARG A 1 87 ? 5.289 -2.429 -15.826 1.00 87.06 87 ARG A C 1
ATOM 685 O O . ARG A 1 87 ? 6.207 -2.693 -15.053 1.00 87.06 87 ARG A O 1
ATOM 692 N N . TYR A 1 88 ? 5.179 -2.950 -17.038 1.00 83.38 88 TYR A N 1
ATOM 693 C CA . TYR A 1 88 ? 6.149 -3.876 -17.602 1.00 83.38 88 TYR A CA 1
ATOM 694 C C . TYR A 1 88 ? 7.151 -3.078 -18.439 1.00 83.38 88 TYR A C 1
ATOM 696 O O . TYR A 1 88 ? 6.731 -2.391 -19.376 1.00 83.38 88 TYR A O 1
ATOM 704 N N . PRO A 1 89 ? 8.448 -3.086 -18.092 1.00 77.44 89 PRO A N 1
ATOM 705 C CA . PRO A 1 89 ? 9.448 -2.420 -18.911 1.00 77.44 89 PRO A CA 1
ATOM 706 C C . PRO A 1 89 ? 9.556 -3.119 -20.271 1.00 77.44 89 PRO A C 1
ATOM 708 O O . PRO A 1 89 ? 9.707 -4.338 -20.350 1.00 77.44 89 PRO A O 1
ATOM 711 N N . THR A 1 90 ? 9.490 -2.341 -21.351 1.00 76.12 90 THR A N 1
ATOM 712 C CA . THR A 1 90 ? 9.793 -2.835 -22.696 1.00 76.12 90 THR A CA 1
ATOM 713 C C . THR A 1 90 ? 11.306 -2.906 -22.837 1.00 76.12 90 THR A C 1
ATOM 715 O O . THR A 1 90 ? 11.951 -1.874 -23.010 1.00 76.12 90 THR A O 1
ATOM 718 N N . LEU A 1 91 ? 11.875 -4.104 -22.716 1.00 75.69 91 LEU A N 1
ATOM 719 C CA . LEU A 1 91 ? 13.311 -4.300 -22.898 1.00 75.69 91 LEU A CA 1
ATOM 720 C C . LEU A 1 91 ? 13.676 -4.270 -24.383 1.00 75.69 91 LEU A C 1
ATOM 722 O O . LEU A 1 91 ? 12.996 -4.876 -25.215 1.00 75.69 91 LEU A O 1
ATOM 726 N N . THR A 1 92 ? 14.771 -3.591 -24.704 1.00 77.12 92 THR A N 1
ATOM 727 C CA . THR A 1 92 ? 15.433 -3.707 -26.005 1.00 77.12 92 THR A CA 1
ATOM 728 C C . THR A 1 92 ? 16.416 -4.882 -26.001 1.00 77.12 92 THR A C 1
ATOM 730 O O . THR A 1 92 ? 16.756 -5.413 -24.945 1.00 77.12 92 THR A O 1
ATOM 733 N N . LEU A 1 93 ? 16.880 -5.314 -27.180 1.00 73.44 93 LEU A N 1
ATOM 734 C CA . LEU A 1 93 ? 17.859 -6.407 -27.283 1.00 73.44 93 LEU A CA 1
ATOM 735 C C . LEU A 1 93 ? 19.149 -6.096 -26.490 1.00 73.44 93 LEU A C 1
ATOM 737 O O . LEU A 1 93 ? 19.694 -6.975 -25.832 1.00 73.44 93 LEU A O 1
ATOM 741 N N . ASP A 1 94 ? 19.561 -4.827 -26.490 1.00 77.75 94 ASP A N 1
ATOM 742 C CA . ASP A 1 94 ? 20.747 -4.304 -25.797 1.00 77.75 94 ASP A CA 1
ATOM 743 C C . ASP A 1 94 ? 20.596 -4.357 -24.260 1.00 77.75 94 ASP A C 1
ATOM 745 O O . ASP A 1 94 ? 21.536 -4.676 -23.528 1.00 77.75 94 ASP A O 1
ATOM 749 N N . ASP A 1 95 ? 19.373 -4.138 -23.756 1.00 73.19 95 ASP A N 1
ATOM 750 C CA . ASP A 1 95 ? 19.050 -4.259 -22.328 1.00 73.19 95 ASP A CA 1
ATOM 751 C C . ASP A 1 95 ? 19.128 -5.717 -21.855 1.00 73.19 95 ASP A C 1
ATOM 753 O O . ASP A 1 95 ? 19.570 -5.995 -20.739 1.00 73.19 95 ASP A O 1
ATOM 757 N N . ILE A 1 96 ? 18.723 -6.662 -22.710 1.00 70.31 96 ILE A N 1
ATOM 758 C CA . ILE A 1 96 ? 18.784 -8.100 -22.414 1.00 70.31 96 ILE A CA 1
ATOM 759 C C . ILE A 1 96 ? 20.244 -8.561 -22.345 1.00 70.31 96 ILE A C 1
ATOM 761 O O . ILE A 1 96 ? 20.615 -9.277 -21.414 1.00 70.31 96 ILE A O 1
ATOM 765 N N . GLU A 1 97 ? 21.083 -8.118 -23.285 1.00 76.75 97 GLU A N 1
ATOM 766 C CA . GLU A 1 97 ? 22.522 -8.415 -23.294 1.00 76.75 97 GLU A CA 1
ATOM 767 C C . GLU A 1 97 ? 23.249 -7.800 -22.088 1.00 76.75 97 GLU A C 1
ATOM 769 O O . GLU A 1 97 ? 24.173 -8.403 -21.540 1.00 76.75 97 GLU A O 1
ATOM 774 N N . SER A 1 98 ? 22.767 -6.652 -21.606 1.00 79.00 98 SER A N 1
ATOM 775 C CA . SER A 1 98 ? 23.259 -5.976 -20.399 1.00 79.00 98 SER A CA 1
ATOM 776 C C . SER A 1 98 ? 22.739 -6.581 -19.083 1.00 79.00 98 SER A C 1
ATOM 778 O O . SER A 1 98 ? 23.122 -6.130 -18.001 1.00 79.00 98 SER A O 1
ATOM 780 N N . GLY A 1 99 ? 21.871 -7.598 -19.142 1.00 67.81 99 GLY A N 1
ATOM 781 C CA . GLY A 1 99 ? 21.310 -8.265 -17.964 1.00 67.81 99 GLY A CA 1
ATOM 782 C C . GLY A 1 99 ? 20.207 -7.477 -17.249 1.00 67.81 99 GLY A C 1
ATOM 783 O O . GLY A 1 99 ? 19.971 -7.690 -16.057 1.00 67.81 99 GLY A O 1
ATOM 784 N N . ALA A 1 100 ? 19.528 -6.560 -17.943 1.00 69.81 100 ALA A N 1
ATOM 785 C CA . ALA A 1 100 ? 18.404 -5.823 -17.384 1.00 69.81 100 ALA A CA 1
ATOM 786 C C . ALA A 1 100 ? 17.231 -6.762 -17.052 1.00 69.81 100 ALA A C 1
ATOM 788 O O . ALA A 1 100 ? 16.888 -7.677 -17.802 1.00 69.81 100 ALA A O 1
ATOM 789 N N . SER A 1 101 ? 16.591 -6.522 -15.907 1.00 66.50 101 SER A N 1
ATOM 790 C CA . SER A 1 101 ? 15.462 -7.332 -15.452 1.00 66.50 101 SER A CA 1
ATOM 791 C C . SER A 1 101 ? 14.153 -6.858 -16.082 1.00 66.50 101 SER A C 1
ATOM 793 O O . SER A 1 101 ? 13.787 -5.690 -15.962 1.00 66.50 101 SER A O 1
ATOM 795 N N . ALA A 1 102 ? 13.406 -7.789 -16.678 1.00 70.25 102 ALA A N 1
ATOM 796 C CA . ALA A 1 102 ? 12.053 -7.564 -17.198 1.00 70.25 102 ALA A CA 1
ATOM 797 C C . ALA A 1 102 ? 10.976 -7.528 -16.093 1.00 70.25 102 ALA A C 1
ATOM 799 O O . ALA A 1 102 ? 9.783 -7.615 -16.388 1.00 70.25 102 ALA A O 1
ATOM 800 N N . ALA A 1 103 ? 11.376 -7.494 -14.817 1.00 77.19 103 ALA A N 1
ATOM 801 C CA . ALA A 1 103 ? 10.440 -7.604 -13.709 1.00 77.19 103 ALA A CA 1
ATOM 802 C C . ALA A 1 103 ? 9.415 -6.452 -13.726 1.00 77.19 103 ALA A C 1
ATOM 804 O O . ALA A 1 103 ? 9.794 -5.293 -13.926 1.00 77.19 103 ALA A O 1
ATOM 805 N N . PRO A 1 104 ? 8.123 -6.748 -13.495 1.00 82.50 104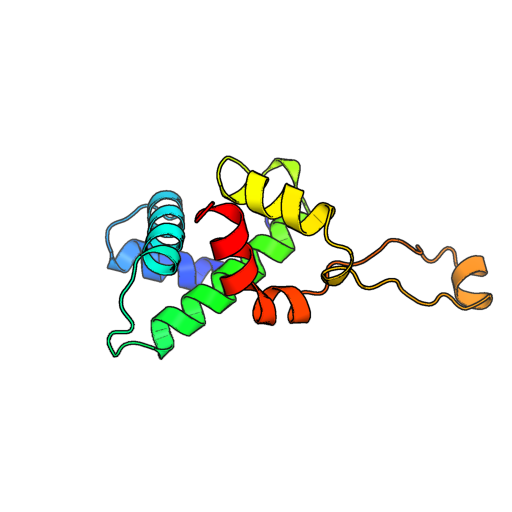 PRO A N 1
ATOM 806 C CA . PRO A 1 104 ? 7.099 -5.721 -13.417 1.00 82.50 104 PRO A CA 1
ATOM 807 C C . PRO A 1 104 ? 7.361 -4.796 -12.230 1.00 82.50 104 PRO A C 1
ATOM 809 O O . PRO A 1 104 ? 7.671 -5.239 -11.123 1.00 82.50 104 PRO A O 1
ATOM 812 N N . VAL A 1 105 ? 7.203 -3.497 -12.464 1.00 85.75 105 VAL A N 1
ATOM 813 C CA . VAL A 1 105 ? 7.370 -2.459 -11.446 1.00 85.75 105 VAL A CA 1
ATOM 814 C C . VAL A 1 105 ? 6.000 -1.923 -11.067 1.00 85.75 105 VAL A C 1
ATOM 816 O O . VAL A 1 105 ? 5.178 -1.633 -11.936 1.00 85.75 105 VAL A O 1
ATOM 819 N N . LEU A 1 106 ? 5.752 -1.777 -9.768 1.00 88.00 106 LEU A N 1
ATOM 820 C CA . LEU A 1 106 ? 4.513 -1.185 -9.282 1.00 88.00 106 LEU A CA 1
ATOM 821 C C . LEU A 1 106 ? 4.420 0.283 -9.733 1.00 88.00 106 LEU A C 1
ATOM 823 O O . LEU A 1 106 ? 5.302 1.094 -9.445 1.00 88.00 106 LEU A O 1
ATOM 827 N N . ASP A 1 107 ? 3.342 0.635 -10.428 1.00 89.75 107 ASP A N 1
ATOM 828 C CA . ASP A 1 107 ? 3.083 1.995 -10.887 1.00 89.75 107 ASP A CA 1
ATOM 829 C C . ASP A 1 107 ? 2.460 2.820 -9.753 1.00 89.75 107 ASP A C 1
ATOM 831 O O . ASP A 1 107 ? 1.244 2.831 -9.533 1.00 89.75 107 ASP A O 1
ATOM 835 N N . GLU A 1 108 ? 3.309 3.550 -9.026 1.00 86.56 108 GLU A N 1
ATOM 836 C CA . GLU A 1 108 ? 2.872 4.443 -7.948 1.00 86.56 108 GLU A CA 1
ATOM 837 C C . GLU A 1 108 ? 1.840 5.484 -8.407 1.00 86.56 108 GLU A C 1
ATOM 839 O O . GLU A 1 108 ? 0.977 5.888 -7.625 1.00 86.56 108 GLU A O 1
ATOM 844 N N . GLY A 1 109 ? 1.910 5.937 -9.66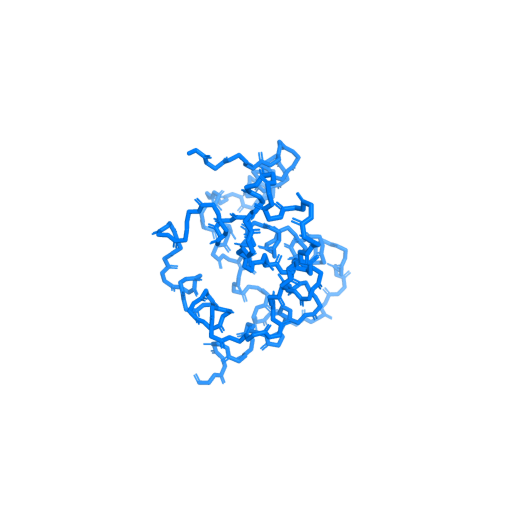2 1.00 85.19 109 GLY A N 1
ATOM 845 C CA . GLY A 1 109 ? 0.977 6.920 -10.205 1.00 85.19 109 GLY A CA 1
ATOM 846 C C . GLY A 1 109 ? -0.432 6.346 -10.334 1.00 85.19 109 GLY A C 1
ATOM 847 O O . GLY A 1 109 ? -1.404 6.991 -9.932 1.00 85.19 109 GLY A O 1
ATOM 848 N N . GLN A 1 110 ? -0.540 5.116 -10.837 1.00 86.94 110 GLN A N 1
ATOM 849 C CA . GLN A 1 110 ? -1.812 4.392 -10.904 1.00 86.94 110 GLN A CA 1
ATOM 850 C C . GLN A 1 110 ? -2.344 4.053 -9.514 1.00 86.94 110 GLN A C 1
ATOM 852 O O . GLN A 1 110 ? -3.534 4.247 -9.247 1.00 86.94 110 GLN A O 1
ATOM 857 N N . LEU A 1 111 ? -1.459 3.645 -8.604 1.00 88.50 111 LEU A N 1
ATOM 858 C CA . LEU A 1 111 ? -1.822 3.347 -7.224 1.00 88.50 111 LEU A CA 1
ATOM 859 C C . LEU A 1 111 ? -2.412 4.569 -6.508 1.00 88.50 111 LEU A C 1
ATOM 861 O O . LEU A 1 111 ? -3.442 4.447 -5.852 1.00 88.50 111 LEU A O 1
ATOM 865 N N . ARG A 1 112 ? -1.831 5.765 -6.688 1.00 86.56 112 ARG A N 1
ATOM 866 C CA . ARG A 1 112 ? -2.368 7.023 -6.126 1.00 86.56 112 ARG A CA 1
ATOM 867 C C . ARG A 1 112 ? -3.736 7.373 -6.692 1.00 86.56 112 ARG A C 1
ATOM 869 O O . ARG A 1 112 ? -4.649 7.699 -5.932 1.00 86.56 112 ARG A O 1
ATOM 876 N N . ARG A 1 113 ? -3.899 7.276 -8.015 1.00 86.94 113 ARG A N 1
ATOM 877 C CA . ARG A 1 113 ? -5.161 7.605 -8.699 1.00 86.94 113 ARG A CA 1
ATOM 878 C C . ARG A 1 113 ? -6.307 6.712 -8.239 1.00 86.94 113 ARG A C 1
ATOM 880 O O . ARG A 1 113 ? -7.390 7.214 -7.954 1.00 86.94 113 ARG A O 1
ATOM 887 N N . ARG A 1 114 ? -6.053 5.408 -8.126 1.00 88.06 114 ARG A N 1
ATOM 888 C CA . ARG A 1 114 ? -7.073 4.403 -7.797 1.00 88.06 114 ARG A CA 1
ATOM 889 C C . ARG A 1 114 ? -7.072 3.990 -6.328 1.00 88.06 114 ARG A C 1
ATOM 891 O O . ARG A 1 114 ? -7.783 3.066 -5.958 1.00 88.06 114 ARG A O 1
ATOM 898 N N . TRP A 1 115 ? -6.336 4.692 -5.463 1.00 85.81 115 TRP A N 1
ATOM 899 C CA . TRP A 1 115 ? -6.207 4.321 -4.050 1.00 85.81 115 TRP A CA 1
ATOM 900 C C . TRP A 1 115 ? -7.553 4.195 -3.336 1.00 85.81 115 TRP A C 1
ATOM 902 O O . TRP A 1 115 ? -7.796 3.227 -2.627 1.00 85.81 115 TRP A O 1
ATOM 912 N N . ALA A 1 116 ? -8.446 5.168 -3.538 1.00 81.56 116 ALA A N 1
ATOM 913 C CA . ALA A 1 116 ? -9.757 5.162 -2.893 1.00 81.56 116 ALA A CA 1
ATOM 914 C C . ALA A 1 116 ? -10.629 3.991 -3.375 1.00 81.56 116 ALA A C 1
ATOM 916 O O . ALA A 1 116 ? -11.294 3.350 -2.569 1.00 81.56 116 ALA A O 1
ATOM 917 N N . GLU A 1 117 ? -10.579 3.688 -4.674 1.00 84.56 117 GLU A N 1
ATOM 918 C CA . GLU A 1 117 ? -11.281 2.555 -5.282 1.00 84.56 117 GLU A CA 1
ATOM 919 C C . GLU A 1 117 ? -10.737 1.225 -4.750 1.00 84.56 117 GLU A C 1
ATOM 921 O O . GLU A 1 117 ? -11.508 0.363 -4.344 1.00 84.56 117 GLU A O 1
ATOM 926 N N . LEU A 1 118 ? -9.411 1.085 -4.678 1.00 85.25 118 LEU A N 1
ATOM 927 C CA . LEU A 1 118 ? -8.740 -0.094 -4.137 1.00 85.25 118 LEU A CA 1
ATOM 928 C C . LEU A 1 118 ? -9.118 -0.329 -2.669 1.00 85.25 118 LEU A C 1
ATOM 930 O O . LEU A 1 118 ? -9.461 -1.448 -2.292 1.00 85.25 118 LEU A O 1
ATOM 934 N N . VAL A 1 119 ? -9.080 0.719 -1.843 1.00 84.00 119 VAL A N 1
ATOM 935 C CA . VAL A 1 119 ? -9.465 0.660 -0.427 1.00 84.00 119 VAL A CA 1
ATOM 936 C C . VAL A 1 119 ? -10.937 0.268 -0.287 1.00 84.00 119 VAL A C 1
ATOM 938 O O . VAL A 1 119 ? -11.246 -0.663 0.456 1.00 84.00 119 VAL A O 1
ATOM 941 N N . ALA A 1 120 ? -11.835 0.903 -1.042 1.00 80.00 120 ALA A N 1
ATOM 942 C CA . ALA A 1 120 ? -13.253 0.556 -1.048 1.00 80.00 120 ALA A CA 1
ATOM 943 C C . ALA A 1 120 ? -13.477 -0.908 -1.458 1.00 80.00 120 ALA A C 1
ATOM 945 O O . ALA A 1 120 ? -14.112 -1.665 -0.730 1.00 80.00 120 ALA A O 1
ATOM 946 N N . ALA A 1 121 ? -12.873 -1.344 -2.563 1.00 81.31 121 ALA A N 1
ATOM 947 C CA . ALA A 1 121 ? -12.981 -2.710 -3.065 1.00 81.31 121 ALA A CA 1
ATOM 948 C C . ALA A 1 121 ? -12.332 -3.765 -2.152 1.00 81.31 121 ALA A C 1
ATOM 950 O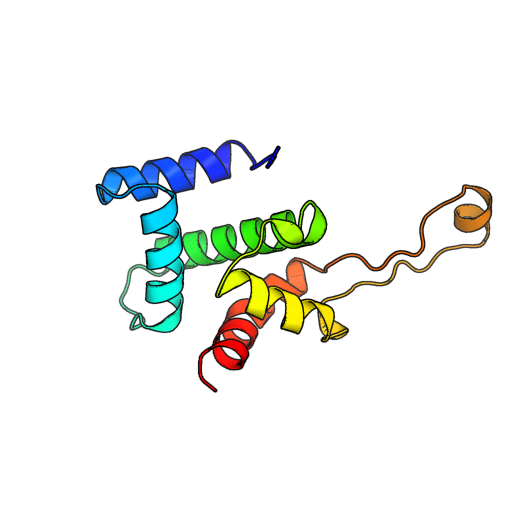 O . ALA A 1 121 ? -12.551 -4.953 -2.361 1.00 81.31 121 ALA A O 1
ATOM 951 N N . THR A 1 122 ? -11.507 -3.360 -1.183 1.00 81.44 122 THR A N 1
ATOM 952 C CA . THR A 1 122 ? -10.843 -4.282 -0.250 1.00 81.44 122 THR A CA 1
ATOM 953 C C . THR A 1 122 ? -11.576 -4.384 1.089 1.00 81.44 122 THR A C 1
ATOM 955 O O . THR A 1 122 ? -11.508 -5.432 1.723 1.00 81.44 122 THR A O 1
ATOM 958 N N . TYR A 1 123 ? -12.270 -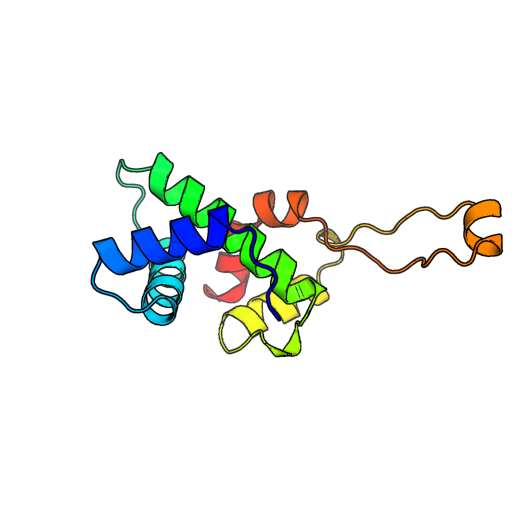3.327 1.533 1.00 75.88 123 TYR A N 1
ATOM 959 C CA . TYR A 1 123 ? -12.848 -3.267 2.888 1.00 75.88 123 TYR A CA 1
ATOM 960 C C . TYR A 1 123 ? -14.348 -2.968 2.963 1.00 75.88 123 TYR A C 1
ATOM 962 O O . TYR A 1 123 ? -14.901 -3.031 4.058 1.00 75.88 123 TYR A O 1
ATOM 970 N N . LEU A 1 124 ? -14.992 -2.595 1.855 1.00 64.75 124 LEU A N 1
ATOM 971 C CA . LEU A 1 124 ? -16.437 -2.327 1.796 1.00 64.75 124 LEU A CA 1
ATOM 972 C C . LEU A 1 124 ? -17.226 -3.463 1.119 1.00 64.75 124 LEU A C 1
ATOM 974 O O . LEU A 1 124 ? -18.401 -3.276 0.807 1.00 64.75 124 LEU A O 1
ATOM 978 N N . LEU A 1 125 ? -16.581 -4.613 0.893 1.00 50.03 125 LEU A N 1
ATOM 979 C CA . LEU A 1 125 ? -17.218 -5.874 0.503 1.00 50.03 125 LEU A CA 1
ATOM 980 C C . LEU A 1 125 ? -17.485 -6.747 1.731 1.00 50.03 125 LEU A C 1
ATOM 982 O O . LEU A 1 125 ? -16.577 -6.834 2.589 1.00 50.03 125 LEU A O 1
#